Protein AF-A0A8T4T2H3-F1 (afdb_monomer_lite)

Sequence (111 aa):
MADKYTKDKRYRIAHYIEKDSNSYFESDTRWSWEVTDTKTKKLITTFSESYFANASGSEESGAKDVSFSLDEKTVIATYYDGSVEQVDLKTGKVIETKRPDDSKKKKETEN

pLDDT: mean 84.31, std 15.8, range [41.78, 97.56]

Radius of gyration: 16.58 Å; chains: 1; bounding box: 34×46×41 Å

Structure (mmCIF, N/CA/C/O backbone):
data_AF-A0A8T4T2H3-F1
#
_entry.id   AF-A0A8T4T2H3-F1
#
loop_
_atom_site.group_PDB
_atom_site.id
_atom_site.type_symbol
_atom_site.label_atom_id
_atom_site.label_alt_id
_atom_site.label_comp_id
_atom_site.label_asym_id
_atom_site.label_entity_id
_atom_site.label_seq_id
_atom_site.pdbx_PDB_ins_code
_atom_site.Cartn_x
_atom_site.Cartn_y
_atom_site.Cartn_z
_atom_site.occupancy
_atom_site.B_iso_or_equiv
_atom_site.auth_seq_id
_atom_site.auth_comp_id
_atom_site.auth_asym_id
_atom_site.auth_atom_id
_atom_site.pdbx_PDB_model_num
ATOM 1 N N . MET A 1 1 ? 5.845 -12.612 -3.704 1.00 60.12 1 MET A N 1
ATOM 2 C CA . MET A 1 1 ? 5.914 -11.941 -2.386 1.00 60.12 1 MET A CA 1
ATOM 3 C C . MET A 1 1 ? 4.751 -12.429 -1.533 1.00 60.12 1 MET A C 1
ATOM 5 O O . MET A 1 1 ? 3.781 -12.902 -2.108 1.00 60.12 1 MET A O 1
ATOM 9 N N . ALA A 1 2 ? 4.861 -12.405 -0.204 1.00 79.38 2 ALA A N 1
ATOM 10 C CA . ALA A 1 2 ? 3.771 -12.819 0.683 1.00 79.38 2 ALA A CA 1
ATOM 11 C C . ALA A 1 2 ? 2.872 -11.623 1.031 1.00 79.38 2 ALA A C 1
ATOM 13 O O . ALA A 1 2 ? 3.375 -10.512 1.201 1.00 79.38 2 ALA A O 1
ATOM 14 N N . ASP A 1 3 ? 1.568 -11.864 1.164 1.00 90.94 3 ASP A N 1
ATOM 15 C CA . ASP A 1 3 ? 0.614 -10.868 1.653 1.00 90.94 3 ASP A CA 1
ATOM 16 C C . ASP A 1 3 ? 1.014 -10.367 3.051 1.00 90.94 3 ASP A C 1
ATOM 18 O O . ASP A 1 3 ? 1.405 -11.153 3.922 1.00 90.94 3 ASP A O 1
ATOM 22 N N . LYS A 1 4 ? 0.870 -9.061 3.288 1.00 94.00 4 LYS A N 1
ATOM 23 C CA . LYS A 1 4 ? 1.075 -8.439 4.604 1.00 94.00 4 LYS A CA 1
ATOM 24 C C . LYS A 1 4 ? -0.285 -8.264 5.287 1.00 94.00 4 LYS A C 1
ATOM 26 O O . LYS A 1 4 ? -1.260 -7.884 4.642 1.00 94.00 4 LYS A O 1
ATOM 31 N N . TYR A 1 5 ? -0.353 -8.490 6.596 1.00 95.81 5 TYR A N 1
ATOM 32 C CA . TYR A 1 5 ? -1.578 -8.350 7.394 1.00 95.81 5 TYR A CA 1
ATOM 33 C C . TYR A 1 5 ? -1.328 -7.460 8.608 1.00 95.81 5 TYR A C 1
ATOM 35 O O . TYR A 1 5 ? -0.219 -7.450 9.143 1.00 95.81 5 TYR A O 1
ATOM 43 N N . THR A 1 6 ? -2.366 -6.764 9.070 1.00 94.69 6 THR A N 1
ATOM 44 C CA . THR A 1 6 ? -2.362 -6.145 10.403 1.00 94.69 6 THR A CA 1
ATOM 45 C C . THR A 1 6 ? -2.336 -7.214 11.494 1.00 94.69 6 THR A C 1
ATOM 47 O O . THR A 1 6 ? -2.722 -8.366 11.261 1.00 94.69 6 THR A O 1
ATOM 50 N N . LYS A 1 7 ? -1.910 -6.859 12.710 1.00 93.38 7 LYS A N 1
ATOM 51 C CA . LYS A 1 7 ? -1.861 -7.787 13.859 1.00 93.38 7 LYS A CA 1
ATOM 52 C C . LYS A 1 7 ? -3.219 -8.416 14.155 1.00 93.38 7 LYS A C 1
ATOM 54 O O . LYS A 1 7 ? -3.297 -9.604 14.463 1.00 93.38 7 LYS A O 1
ATOM 59 N N . ASP A 1 8 ? -4.283 -7.629 14.033 1.00 92.88 8 ASP A N 1
ATOM 60 C CA . ASP A 1 8 ? -5.669 -8.077 14.203 1.00 92.88 8 ASP A CA 1
ATOM 61 C C . ASP A 1 8 ? -6.240 -8.802 12.968 1.00 92.88 8 ASP A C 1
ATOM 63 O O . ASP A 1 8 ? -7.371 -9.289 13.001 1.00 92.88 8 ASP A O 1
ATOM 67 N N . LYS A 1 9 ? -5.460 -8.888 11.881 1.00 93.12 9 LYS A N 1
ATOM 68 C CA . LYS A 1 9 ? -5.820 -9.451 10.572 1.00 93.12 9 LYS A CA 1
ATOM 69 C C . LYS A 1 9 ? -7.034 -8.798 9.916 1.00 93.12 9 LYS A C 1
ATOM 71 O O . LYS A 1 9 ? -7.637 -9.400 9.026 1.00 93.12 9 LYS A O 1
ATOM 76 N N . ARG A 1 10 ? -7.410 -7.587 10.325 1.00 93.94 10 ARG A N 1
ATOM 77 C CA . ARG A 1 10 ? -8.533 -6.844 9.746 1.00 93.94 10 ARG A CA 1
ATOM 78 C C . ARG A 1 10 ? -8.234 -6.328 8.346 1.00 93.94 10 ARG A C 1
ATOM 80 O O . ARG A 1 10 ? -9.144 -6.282 7.522 1.00 93.94 10 ARG A O 1
ATOM 87 N N . TYR A 1 11 ? -6.988 -5.960 8.073 1.00 96.12 11 TYR A N 1
ATOM 88 C CA . TYR A 1 11 ? -6.578 -5.463 6.766 1.00 96.12 11 TYR A CA 1
ATOM 89 C C . TYR A 1 11 ? -5.469 -6.326 6.173 1.00 96.12 11 TYR A C 1
ATOM 91 O O . TYR A 1 11 ? -4.647 -6.903 6.890 1.00 96.12 11 TYR A O 1
ATOM 99 N N . ARG A 1 12 ? -5.457 -6.402 4.842 1.00 96.25 12 ARG A N 1
ATOM 100 C CA . ARG A 1 12 ? -4.465 -7.125 4.046 1.00 96.25 12 ARG A CA 1
ATOM 101 C C . ARG A 1 12 ? -3.913 -6.213 2.962 1.00 96.25 12 ARG A C 1
ATOM 103 O O . ARG A 1 12 ? -4.696 -5.575 2.263 1.00 96.25 12 ARG A O 1
ATOM 110 N N . ILE A 1 13 ? -2.597 -6.238 2.787 1.00 96.81 13 ILE A N 1
ATOM 111 C CA . ILE A 1 13 ? -1.908 -5.739 1.597 1.00 96.81 13 ILE A CA 1
ATOM 112 C C . ILE A 1 13 ? -1.493 -6.957 0.768 1.00 96.81 13 ILE A C 1
ATOM 114 O O . ILE A 1 13 ? -0.723 -7.789 1.250 1.00 96.81 13 ILE A O 1
ATOM 118 N N . ALA A 1 14 ? -2.003 -7.067 -0.454 1.00 94.75 14 ALA A N 1
ATOM 119 C CA . ALA A 1 14 ? -1.559 -8.058 -1.433 1.00 94.75 14 ALA A CA 1
ATOM 120 C C . ALA A 1 14 ? -0.740 -7.380 -2.529 1.00 94.75 14 ALA A C 1
ATOM 122 O O . ALA A 1 14 ? -1.058 -6.260 -2.912 1.00 94.75 14 ALA A O 1
ATOM 123 N N . HIS A 1 15 ? 0.283 -8.069 -3.029 1.00 93.00 15 HIS A N 1
ATOM 124 C CA . HIS A 1 15 ? 1.135 -7.595 -4.117 1.00 93.00 15 HIS A CA 1
ATOM 125 C C . HIS A 1 15 ? 1.194 -8.653 -5.216 1.00 93.00 15 HIS A C 1
ATOM 127 O O . HIS A 1 15 ? 1.606 -9.790 -4.963 1.00 93.00 15 HIS A O 1
ATOM 133 N N . TYR A 1 16 ? 0.760 -8.301 -6.421 1.00 89.00 16 TYR A N 1
ATOM 134 C CA . TYR A 1 16 ? 0.649 -9.245 -7.529 1.00 89.00 16 TYR A CA 1
ATOM 135 C C . TYR A 1 16 ? 0.908 -8.572 -8.874 1.00 89.00 16 TYR A C 1
ATOM 137 O O . TYR A 1 16 ? 0.793 -7.358 -9.011 1.00 89.00 16 TYR A O 1
ATOM 145 N N . ILE A 1 17 ? 1.247 -9.387 -9.871 1.00 84.06 17 ILE A N 1
ATOM 146 C CA . ILE A 1 17 ? 1.408 -8.936 -11.253 1.00 84.06 17 ILE A CA 1
ATOM 147 C C . ILE A 1 17 ? 0.020 -8.673 -11.827 1.00 84.06 17 ILE A C 1
ATOM 149 O O . ILE A 1 17 ? -0.821 -9.577 -11.875 1.00 84.06 17 ILE A O 1
ATOM 153 N N . GLU A 1 18 ? -0.214 -7.449 -12.277 1.00 77.19 18 GLU A N 1
ATOM 154 C CA . GLU A 1 18 ? -1.395 -7.122 -13.054 1.00 77.19 18 GLU A CA 1
ATOM 155 C C . GLU A 1 18 ? -1.191 -7.692 -14.459 1.00 77.19 18 GLU A C 1
ATOM 157 O O . GLU A 1 18 ? -0.272 -7.314 -15.185 1.00 77.19 18 GLU A O 1
ATOM 162 N N . LYS A 1 19 ? -1.995 -8.696 -14.813 1.00 63.88 19 LYS A N 1
ATOM 163 C CA . LYS A 1 19 ? -1.826 -9.425 -16.068 1.00 63.88 19 LYS A CA 1
ATOM 164 C C . LYS A 1 19 ? -2.284 -8.537 -17.224 1.00 63.88 19 LYS A C 1
ATOM 166 O O . LYS A 1 19 ? -3.468 -8.515 -17.548 1.00 63.88 19 LYS A O 1
ATOM 171 N N . ASP A 1 20 ? -1.356 -7.813 -17.838 1.00 59.56 2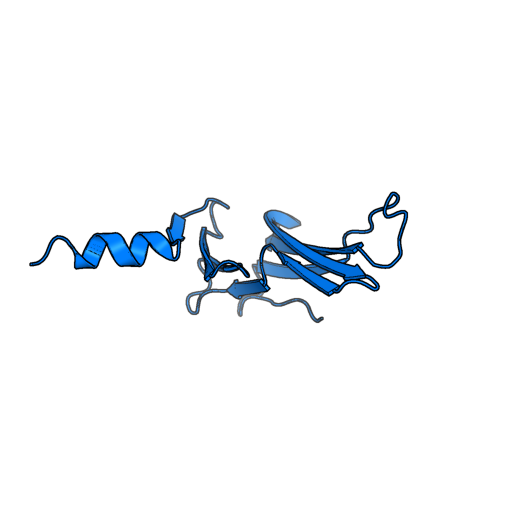0 ASP A N 1
ATOM 172 C CA . ASP A 1 20 ? -1.649 -7.042 -19.041 1.00 59.56 20 ASP A CA 1
ATOM 173 C C . ASP A 1 20 ? -1.698 -8.002 -20.238 1.00 59.56 20 ASP A C 1
ATOM 175 O O . ASP A 1 20 ? -0.685 -8.530 -20.691 1.00 59.56 20 ASP A O 1
ATOM 179 N N . SER A 1 21 ? -2.901 -8.287 -20.742 1.00 56.81 21 SER A N 1
ATOM 180 C CA . SER A 1 21 ? -3.079 -9.118 -21.939 1.00 56.81 21 SER A CA 1
ATOM 181 C C . SER A 1 21 ? -2.552 -8.449 -23.215 1.00 56.81 21 SER A C 1
ATOM 183 O O . SER A 1 21 ? -2.530 -9.096 -24.260 1.00 56.81 21 SER A O 1
ATOM 185 N N . ASN A 1 22 ? -2.149 -7.174 -23.137 1.00 54.16 22 ASN A N 1
ATOM 186 C CA . ASN A 1 22 ? -1.693 -6.368 -24.264 1.00 54.16 22 ASN A CA 1
ATOM 187 C C . ASN A 1 22 ? -0.200 -6.010 -24.209 1.00 54.16 22 ASN A C 1
ATOM 189 O O . ASN A 1 22 ? 0.249 -5.271 -25.090 1.00 54.16 22 ASN A O 1
ATOM 193 N N . SER A 1 23 ? 0.585 -6.502 -23.236 1.00 54.97 23 SER A N 1
ATOM 194 C CA . SER A 1 23 ? 2.031 -6.246 -23.236 1.00 54.97 23 SER A CA 1
ATOM 195 C C . SER A 1 23 ? 2.686 -7.036 -24.374 1.00 54.97 23 SER A C 1
ATOM 197 O O . SER A 1 23 ? 3.036 -8.207 -24.256 1.00 54.97 23 SER A O 1
ATOM 199 N N . TYR A 1 24 ? 2.820 -6.379 -25.524 1.00 52.22 24 TYR A N 1
ATOM 200 C CA . TYR A 1 24 ? 3.428 -6.922 -26.742 1.00 52.22 24 TYR A CA 1
ATOM 201 C C . TYR A 1 24 ? 4.889 -7.363 -26.542 1.00 52.22 24 TYR A C 1
ATOM 203 O O . TYR A 1 24 ? 5.430 -8.089 -27.374 1.00 52.22 24 TYR A O 1
ATOM 211 N N . PHE A 1 25 ? 5.514 -6.937 -25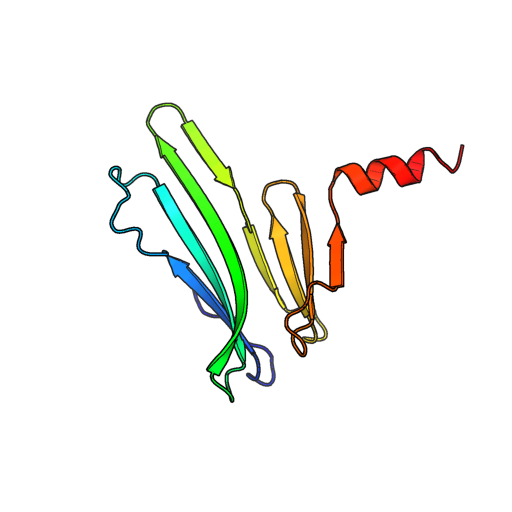.442 1.00 52.59 25 PHE A N 1
ATOM 212 C CA . PHE A 1 25 ? 6.848 -7.330 -25.024 1.00 52.59 25 PHE A CA 1
ATOM 213 C C . PHE A 1 25 ? 6.814 -7.859 -23.587 1.00 52.59 25 PHE A C 1
ATOM 215 O O . PHE A 1 25 ? 6.179 -7.275 -22.711 1.00 52.59 25 PHE A O 1
ATOM 222 N N . GLU A 1 26 ? 7.536 -8.952 -23.339 1.00 51.88 26 GLU A N 1
ATOM 223 C CA . GLU A 1 26 ? 7.726 -9.575 -22.016 1.00 51.88 26 GLU A CA 1
ATOM 224 C C . GLU A 1 26 ? 8.455 -8.658 -21.004 1.00 51.88 26 GLU A C 1
ATOM 226 O O . GLU A 1 26 ? 8.670 -9.043 -19.857 1.00 51.88 26 GLU A O 1
ATOM 231 N N . SER A 1 27 ? 8.852 -7.451 -21.422 1.00 58.66 27 SER A N 1
ATOM 232 C CA . SER A 1 27 ? 9.630 -6.472 -20.658 1.00 58.66 27 SER A CA 1
ATOM 233 C C . SER A 1 27 ? 8.829 -5.614 -19.686 1.00 58.66 27 SER A C 1
ATOM 235 O O . SER A 1 27 ? 9.428 -4.986 -18.812 1.00 58.66 27 SER A O 1
ATOM 237 N N . ASP A 1 28 ? 7.508 -5.551 -19.851 1.00 66.69 28 ASP A N 1
ATOM 238 C CA . ASP A 1 28 ? 6.663 -4.546 -19.209 1.00 66.69 28 ASP A CA 1
ATOM 239 C C . ASP A 1 28 ? 5.882 -5.210 -18.075 1.00 66.69 28 ASP A C 1
ATOM 241 O O . ASP A 1 28 ? 4.735 -5.632 -18.238 1.00 66.69 28 ASP A O 1
ATOM 245 N N . THR A 1 29 ? 6.518 -5.356 -16.911 1.00 77.00 29 THR A N 1
ATOM 246 C CA . THR A 1 29 ? 5.852 -5.966 -15.757 1.00 77.00 29 THR A CA 1
ATOM 247 C C . THR A 1 29 ? 5.166 -4.886 -14.936 1.00 77.00 29 THR A C 1
ATOM 249 O O . THR A 1 29 ? 5.814 -4.061 -14.287 1.00 77.00 29 THR A O 1
ATOM 252 N N . ARG A 1 30 ? 3.833 -4.914 -14.934 1.00 82.88 30 ARG A N 1
ATOM 253 C CA . ARG A 1 30 ? 3.025 -4.103 -14.026 1.00 82.88 30 ARG A CA 1
ATOM 254 C C . ARG A 1 30 ? 2.683 -4.902 -12.790 1.00 82.88 30 ARG A C 1
ATOM 256 O O . ARG A 1 30 ? 2.161 -6.013 -12.880 1.00 82.88 30 ARG A O 1
ATOM 263 N N . TRP A 1 31 ? 2.945 -4.314 -11.639 1.00 86.94 31 TRP A N 1
ATOM 264 C CA . TRP A 1 31 ? 2.508 -4.849 -10.370 1.00 86.94 31 TRP A CA 1
ATOM 265 C C . TRP A 1 31 ? 1.469 -3.936 -9.739 1.00 86.94 31 TRP A C 1
ATOM 267 O O . TRP A 1 31 ? 1.434 -2.725 -9.959 1.00 86.94 31 TRP A O 1
ATOM 277 N N . SER A 1 32 ? 0.600 -4.546 -8.952 1.00 90.56 32 SER A N 1
ATOM 278 C CA . SER A 1 32 ? -0.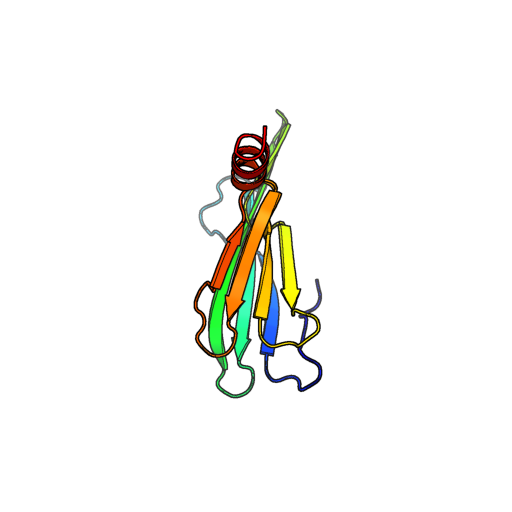451 -3.867 -8.220 1.00 90.56 32 SER A CA 1
ATOM 279 C C . SER A 1 32 ? -0.414 -4.278 -6.758 1.00 90.56 32 SER A C 1
ATOM 281 O O . SER A 1 32 ? -0.282 -5.456 -6.412 1.00 90.56 32 SER A O 1
ATOM 283 N N . TRP A 1 33 ? -0.560 -3.274 -5.903 1.00 94.00 33 TRP A N 1
ATOM 284 C CA . TRP A 1 33 ? -0.717 -3.407 -4.468 1.00 94.00 33 TRP A CA 1
ATOM 285 C C . TRP A 1 33 ? -2.177 -3.153 -4.113 1.00 94.00 33 TRP A C 1
ATOM 287 O O . TRP A 1 33 ? -2.688 -2.057 -4.331 1.00 94.00 33 TRP A O 1
ATOM 297 N N . GLU A 1 34 ? -2.849 -4.137 -3.529 1.00 95.31 34 GLU A N 1
ATOM 298 C CA . GLU A 1 34 ? -4.236 -4.018 -3.080 1.00 95.31 34 GLU A CA 1
ATOM 299 C C . GLU A 1 34 ? -4.321 -3.986 -1.565 1.00 95.31 34 GLU A C 1
ATOM 301 O O . GLU A 1 34 ? -3.873 -4.915 -0.887 1.00 95.31 34 GLU A O 1
ATOM 306 N N . VAL A 1 35 ? -4.998 -2.971 -1.036 1.00 96.00 35 VAL A N 1
ATOM 307 C CA . VAL A 1 35 ? -5.342 -2.885 0.381 1.00 96.00 35 VAL A CA 1
ATOM 308 C C . VAL A 1 35 ? -6.809 -3.244 0.554 1.00 96.00 35 VAL A C 1
ATOM 310 O O . VAL A 1 35 ? -7.692 -2.576 0.017 1.00 96.00 35 VAL A O 1
ATOM 313 N N . THR A 1 36 ? -7.091 -4.290 1.321 1.00 96.94 36 THR A N 1
ATOM 314 C CA . THR A 1 36 ? -8.448 -4.833 1.486 1.00 96.94 36 THR A CA 1
ATOM 315 C C . THR A 1 36 ? -8.812 -4.996 2.957 1.00 96.94 36 THR A C 1
ATOM 317 O O . THR A 1 36 ? -7.970 -5.361 3.778 1.00 96.94 36 THR A O 1
ATOM 320 N N . ASP A 1 37 ? -10.076 -4.744 3.299 1.00 95.06 37 ASP A N 1
ATOM 321 C CA . ASP A 1 37 ? -10.661 -5.157 4.579 1.00 95.06 37 ASP A CA 1
ATOM 322 C C . ASP A 1 37 ? -11.033 -6.641 4.476 1.00 95.06 37 ASP A C 1
ATOM 324 O O . ASP A 1 37 ? -11.848 -7.034 3.643 1.00 95.06 37 ASP A O 1
ATOM 328 N N . THR A 1 38 ? -10.422 -7.486 5.302 1.00 94.12 38 THR A N 1
ATOM 329 C CA . THR A 1 38 ? -10.528 -8.950 5.201 1.00 94.12 38 THR A CA 1
ATOM 330 C C . THR A 1 38 ? -11.909 -9.468 5.589 1.00 94.12 38 THR A C 1
ATOM 332 O O . THR A 1 38 ? -12.368 -10.477 5.050 1.00 94.12 38 THR A O 1
ATOM 335 N N . LYS A 1 39 ? -12.596 -8.774 6.503 1.00 91.88 39 LYS A N 1
ATOM 336 C CA . LYS A 1 39 ? -13.913 -9.171 7.009 1.00 91.88 39 LYS A CA 1
ATOM 337 C C . LYS A 1 39 ? -14.998 -8.899 5.978 1.00 91.88 39 LYS A C 1
ATOM 339 O O . LYS A 1 39 ? -15.872 -9.732 5.757 1.00 91.88 39 LYS A O 1
ATOM 344 N N . THR A 1 40 ? -14.952 -7.721 5.371 1.00 93.88 40 THR A N 1
ATOM 345 C CA . THR A 1 40 ? -15.936 -7.272 4.379 1.00 93.88 40 THR A CA 1
ATOM 346 C C . THR A 1 40 ? -15.535 -7.616 2.950 1.00 93.88 40 THR A C 1
ATOM 348 O O . THR A 1 40 ? -16.370 -7.530 2.055 1.00 93.88 40 THR A O 1
ATOM 351 N N . LYS A 1 41 ? -14.271 -8.006 2.733 1.00 92.88 41 LYS A N 1
ATOM 352 C CA . LYS A 1 41 ? -13.635 -8.172 1.416 1.00 92.88 41 LYS A CA 1
ATOM 353 C C . LYS A 1 41 ? -13.693 -6.903 0.563 1.00 92.88 41 LYS A C 1
ATOM 355 O O . LYS A 1 41 ? -13.638 -6.968 -0.662 1.00 92.88 41 LYS A O 1
ATOM 360 N N . LYS A 1 42 ? -13.833 -5.743 1.206 1.00 94.25 42 LYS A N 1
ATOM 361 C CA . LYS A 1 42 ? -13.915 -4.455 0.526 1.00 94.25 42 LYS A CA 1
ATOM 362 C C . LYS A 1 42 ? -12.512 -3.995 0.139 1.00 94.25 42 LYS A C 1
ATOM 364 O O . LYS A 1 42 ? -11.628 -3.934 0.993 1.00 94.25 42 LYS A O 1
ATOM 369 N N . LEU A 1 43 ? -12.343 -3.611 -1.123 1.00 94.81 43 LEU A N 1
ATOM 370 C CA . LEU A 1 43 ? -11.163 -2.889 -1.586 1.00 94.81 43 LEU A CA 1
ATOM 371 C C . LEU A 1 43 ? -11.159 -1.474 -0.995 1.00 94.81 43 LEU A C 1
ATOM 373 O O . LEU A 1 43 ? -12.142 -0.738 -1.109 1.00 94.81 43 LEU A O 1
ATOM 377 N N . ILE A 1 44 ? -10.070 -1.128 -0.316 1.00 94.88 44 ILE A N 1
ATOM 378 C CA . ILE A 1 44 ? -9.881 0.168 0.340 1.00 94.88 44 ILE A CA 1
ATOM 379 C C . ILE A 1 44 ? -9.152 1.111 -0.606 1.00 94.88 44 ILE A C 1
ATOM 381 O O . ILE A 1 44 ? -9.632 2.213 -0.848 1.00 94.88 44 ILE A O 1
ATOM 385 N N . THR A 1 45 ? -8.004 0.675 -1.123 1.00 95.44 45 THR A N 1
ATOM 386 C CA . THR A 1 45 ? -7.190 1.436 -2.072 1.00 95.44 45 THR A CA 1
ATOM 387 C C . THR A 1 45 ? -6.271 0.503 -2.863 1.00 95.44 45 THR A C 1
ATOM 389 O O . THR A 1 45 ? -6.071 -0.655 -2.476 1.00 95.44 45 THR A O 1
ATOM 392 N N . THR A 1 46 ? -5.717 1.020 -3.954 1.0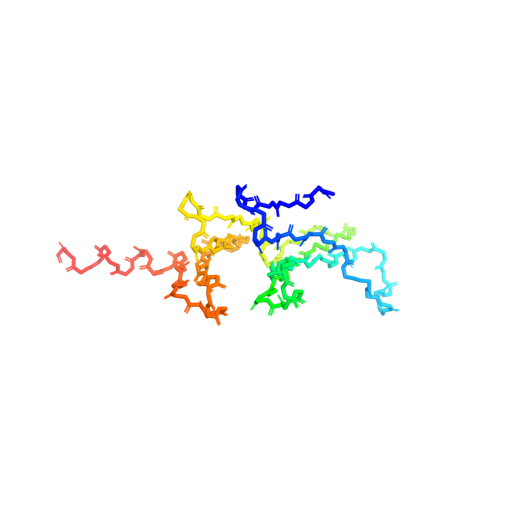0 94.31 46 THR A N 1
ATOM 393 C CA . THR A 1 46 ? -4.789 0.331 -4.853 1.00 94.31 46 THR A CA 1
ATOM 394 C C . THR A 1 46 ? -3.619 1.230 -5.207 1.00 94.31 46 THR A C 1
ATOM 396 O O . THR A 1 46 ? -3.815 2.424 -5.425 1.00 94.31 46 THR A O 1
ATOM 399 N N . PHE A 1 47 ? -2.435 0.646 -5.354 1.00 93.38 47 PHE A N 1
ATOM 400 C CA . PHE A 1 47 ? -1.256 1.343 -5.861 1.00 93.38 47 PHE A CA 1
ATOM 401 C C . PHE A 1 47 ? -0.639 0.554 -7.009 1.00 93.38 47 PHE A C 1
ATOM 403 O O . PHE A 1 47 ? -0.554 -0.669 -6.940 1.00 93.38 47 PHE A O 1
ATOM 410 N N . SER A 1 48 ? -0.200 1.255 -8.049 1.00 90.38 48 SER A N 1
ATOM 411 C CA . SER A 1 48 ? 0.479 0.656 -9.196 1.00 90.38 48 SER A CA 1
ATOM 412 C C . SER A 1 48 ? 1.990 0.804 -9.071 1.00 90.38 48 SER A C 1
ATOM 414 O O . SER A 1 48 ? 2.484 1.875 -8.713 1.00 90.38 48 SER A O 1
ATOM 416 N N . GLU A 1 49 ? 2.709 -0.236 -9.455 1.00 89.06 49 GLU A N 1
ATOM 417 C CA . GLU A 1 49 ? 4.155 -0.272 -9.640 1.00 89.06 49 GLU A CA 1
ATOM 418 C C . GLU A 1 49 ? 4.425 -0.729 -11.072 1.00 89.06 49 GLU A C 1
ATOM 420 O O . GLU A 1 49 ? 3.728 -1.588 -11.619 1.00 89.06 49 GLU A O 1
ATOM 425 N N . SER A 1 50 ? 5.391 -0.119 -11.739 1.00 84.44 50 SER A N 1
ATOM 426 C CA . SER A 1 50 ? 5.721 -0.467 -13.116 1.00 84.44 50 SER A CA 1
ATOM 427 C C . SER A 1 50 ? 7.222 -0.575 -13.283 1.00 84.44 50 SER A C 1
ATOM 429 O O . SER A 1 50 ? 7.958 0.359 -12.967 1.00 84.44 50 SER A O 1
ATOM 431 N N . TYR A 1 51 ? 7.641 -1.723 -13.807 1.00 82.19 51 TYR A N 1
ATOM 432 C CA . TYR A 1 51 ? 9.013 -2.023 -14.171 1.00 82.19 51 TYR A CA 1
ATOM 433 C C . TYR A 1 51 ? 9.081 -2.313 -15.668 1.00 82.19 51 TYR A C 1
ATOM 435 O O . TYR A 1 51 ? 8.367 -3.184 -16.172 1.00 82.19 51 TYR A O 1
ATOM 443 N N . PHE A 1 52 ? 9.964 -1.603 -16.358 1.00 75.38 52 PHE A N 1
ATOM 444 C CA . PHE A 1 52 ? 10.224 -1.760 -17.783 1.00 75.38 52 PHE A CA 1
ATOM 445 C C . PHE A 1 52 ? 11.706 -2.062 -17.983 1.00 75.38 52 PHE A C 1
ATOM 447 O O . PHE A 1 52 ? 12.549 -1.339 -17.456 1.00 75.38 52 PHE A O 1
ATOM 454 N N . ALA A 1 53 ? 12.056 -3.092 -18.755 1.00 72.44 53 ALA A N 1
ATOM 455 C CA . ALA A 1 53 ? 13.454 -3.364 -19.105 1.00 72.44 53 ALA A CA 1
ATOM 456 C C . ALA A 1 53 ? 13.623 -3.813 -20.555 1.00 72.44 53 ALA A C 1
ATOM 458 O O . ALA A 1 53 ? 13.044 -4.801 -20.987 1.00 72.44 53 ALA A O 1
ATOM 459 N N . ASN A 1 54 ? 14.478 -3.126 -21.306 1.00 73.88 54 ASN A N 1
ATOM 460 C CA . ASN A 1 54 ? 14.794 -3.453 -22.692 1.00 73.88 54 ASN A CA 1
ATOM 461 C C . ASN A 1 54 ? 16.311 -3.407 -22.944 1.00 73.88 54 ASN A C 1
ATOM 463 O O . ASN A 1 54 ? 17.112 -3.139 -22.050 1.00 73.88 54 ASN A O 1
ATOM 467 N N . ALA A 1 55 ? 16.724 -3.653 -24.190 1.00 75.00 55 ALA A N 1
ATOM 468 C CA . ALA A 1 55 ? 18.138 -3.641 -24.572 1.00 75.00 55 ALA A CA 1
ATOM 469 C C . ALA A 1 55 ? 18.833 -2.271 -24.390 1.00 75.00 55 ALA A C 1
ATOM 471 O O . ALA A 1 55 ? 20.060 -2.212 -24.383 1.00 75.00 55 ALA A O 1
ATOM 472 N N . SER A 1 56 ? 18.069 -1.182 -24.256 1.00 77.62 56 SER A N 1
ATOM 473 C CA . SER A 1 56 ? 18.575 0.180 -24.042 1.00 77.62 56 SER A CA 1
ATOM 474 C C . SER A 1 56 ? 18.575 0.637 -22.577 1.00 77.62 56 SER A C 1
ATOM 476 O O . SER A 1 56 ? 19.129 1.695 -22.290 1.00 77.62 56 SER A O 1
ATOM 478 N N . GLY A 1 57 ? 18.007 -0.140 -21.648 1.00 75.19 57 GLY A N 1
ATOM 479 C CA . GLY A 1 57 ? 17.996 0.182 -20.219 1.00 75.19 57 GLY A CA 1
ATOM 480 C C . GLY A 1 57 ? 16.760 -0.330 -19.479 1.00 75.19 57 GLY A C 1
ATOM 481 O O . GLY A 1 57 ? 15.924 -1.032 -20.045 1.00 75.19 57 GLY A O 1
ATOM 482 N N . SER A 1 58 ? 16.651 0.035 -18.201 1.00 80.81 58 SER A N 1
ATOM 483 C CA . SER A 1 58 ? 15.484 -0.248 -17.360 1.00 80.81 58 SER A CA 1
ATOM 484 C C . SER A 1 58 ? 14.944 1.019 -16.707 1.00 80.81 58 SER A C 1
ATOM 486 O O . SER A 1 58 ? 15.725 1.892 -16.327 1.00 80.81 58 SER A O 1
ATOM 488 N N . GLU A 1 59 ? 13.630 1.085 -16.522 1.00 83.62 59 GLU A N 1
ATOM 489 C CA . GLU A 1 59 ? 12.923 2.185 -15.869 1.00 83.62 59 GLU A CA 1
ATOM 490 C C . GLU A 1 59 ? 11.931 1.642 -14.832 1.00 83.62 59 GLU A C 1
ATOM 492 O O . GLU A 1 59 ? 11.232 0.657 -15.077 1.00 83.62 59 GLU A O 1
ATOM 497 N N . GLU A 1 60 ? 11.880 2.292 -13.668 1.00 87.81 60 GLU A N 1
ATOM 498 C CA . GLU A 1 60 ? 11.001 1.937 -12.551 1.00 87.81 60 GLU A CA 1
ATOM 499 C C . GLU A 1 60 ? 10.137 3.143 -12.176 1.00 87.81 60 GLU A C 1
ATOM 501 O O . GLU A 1 60 ? 10.637 4.262 -12.041 1.00 87.81 60 GLU A O 1
ATOM 506 N N . SER A 1 61 ? 8.836 2.931 -11.993 1.00 88.44 61 SER A N 1
ATOM 507 C CA . SER A 1 61 ? 7.897 3.991 -11.619 1.00 88.44 61 SER A CA 1
ATOM 508 C C . SER A 1 61 ? 6.756 3.466 -10.746 1.00 88.44 61 SER A C 1
ATOM 510 O O . SER A 1 61 ? 6.517 2.263 -10.650 1.00 88.44 61 SER A O 1
ATOM 512 N N . GLY A 1 62 ? 6.040 4.380 -10.087 1.00 91.25 62 GLY A N 1
ATOM 513 C CA . GLY A 1 62 ? 4.928 4.036 -9.200 1.00 91.25 62 GLY A CA 1
ATOM 514 C C . GLY A 1 62 ? 5.351 3.741 -7.757 1.00 91.25 62 GLY A C 1
ATOM 515 O O . GLY A 1 62 ? 6.394 4.217 -7.291 1.00 91.25 62 GLY A O 1
ATOM 516 N N . ALA A 1 63 ? 4.488 3.031 -7.030 1.00 93.88 63 ALA A N 1
ATOM 517 C CA . ALA A 1 63 ? 4.689 2.693 -5.626 1.00 93.88 63 ALA A CA 1
ATOM 518 C C . ALA A 1 63 ? 5.735 1.582 -5.497 1.00 93.88 63 ALA A C 1
ATOM 520 O O . ALA A 1 63 ? 5.513 0.459 -5.918 1.00 93.88 63 ALA A O 1
ATOM 521 N N . LYS A 1 64 ? 6.868 1.908 -4.885 1.00 92.69 64 LYS A N 1
ATOM 522 C CA . LYS A 1 64 ? 7.988 1.001 -4.637 1.00 92.69 64 LYS A CA 1
ATOM 523 C C . LYS A 1 64 ? 7.742 0.056 -3.459 1.00 92.69 64 LYS A C 1
ATOM 525 O O . LYS A 1 64 ? 8.214 -1.075 -3.451 1.00 92.69 64 LYS A O 1
ATOM 530 N N . ASP A 1 65 ? 7.075 0.541 -2.414 1.00 93.50 65 ASP A N 1
ATOM 531 C CA . ASP A 1 65 ? 6.667 -0.293 -1.281 1.00 93.50 65 ASP A CA 1
ATOM 532 C C . ASP A 1 65 ? 5.407 0.267 -0.636 1.00 93.50 65 ASP A C 1
ATOM 534 O O . ASP A 1 65 ? 5.237 1.484 -0.503 1.00 93.50 65 ASP A O 1
ATOM 538 N N . VAL A 1 66 ? 4.554 -0.654 -0.196 1.00 96.25 66 VAL A N 1
ATOM 539 C CA . VAL A 1 66 ? 3.315 -0.366 0.520 1.00 96.25 66 VAL A CA 1
ATOM 540 C C . VAL A 1 66 ? 3.326 -1.127 1.843 1.00 96.25 66 VAL A C 1
ATOM 542 O O . VAL A 1 66 ? 3.507 -2.352 1.892 1.00 96.25 66 VAL A O 1
ATOM 545 N N . SER A 1 67 ? 3.141 -0.404 2.945 1.00 96.44 67 SER A N 1
ATOM 546 C CA . SER A 1 67 ? 3.214 -0.959 4.298 1.00 96.44 67 SER A CA 1
ATOM 547 C C . SER A 1 67 ? 2.185 -0.337 5.237 1.00 96.44 67 SER A C 1
ATOM 549 O O . SER A 1 67 ? 1.672 0.754 5.000 1.00 96.44 67 SER A O 1
ATOM 551 N N . PHE A 1 68 ? 1.856 -1.052 6.311 1.00 97.12 68 PHE A N 1
ATOM 552 C CA . PHE A 1 68 ? 1.043 -0.496 7.387 1.00 97.12 68 PHE A CA 1
ATOM 553 C C . PHE A 1 68 ? 1.878 0.443 8.257 1.00 97.12 68 PHE A C 1
ATOM 555 O O . PHE A 1 68 ? 3.050 0.170 8.530 1.00 97.12 68 PHE A O 1
ATOM 562 N N . SER A 1 69 ? 1.258 1.515 8.746 1.00 95.50 69 SER A N 1
ATOM 563 C CA . SER A 1 69 ? 1.822 2.298 9.842 1.00 95.50 69 SER A CA 1
ATOM 564 C C . SER A 1 69 ? 1.959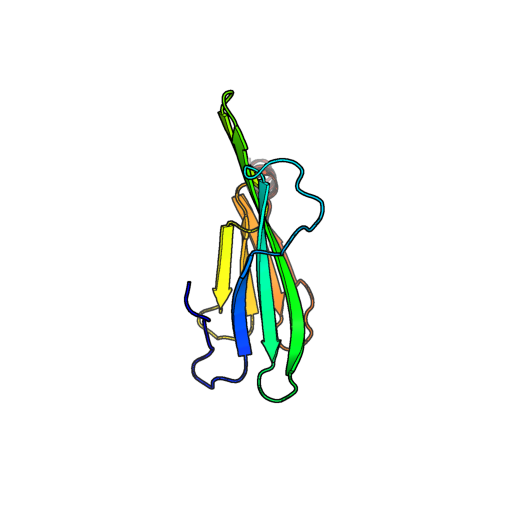 1.447 11.108 1.00 95.50 69 SER A C 1
ATOM 566 O O . SER A 1 69 ? 1.267 0.445 11.291 1.00 95.50 69 SER A O 1
ATOM 568 N N . LEU A 1 70 ? 2.824 1.870 12.035 1.00 93.31 70 LEU A N 1
ATOM 569 C CA . LEU A 1 70 ? 3.037 1.153 13.299 1.00 93.31 70 LEU A CA 1
ATOM 570 C C . LEU A 1 70 ? 1.755 1.032 14.144 1.00 93.31 70 LEU A C 1
ATOM 572 O O . LEU A 1 70 ? 1.589 0.060 14.883 1.00 93.31 70 LEU A O 1
ATOM 576 N N . ASP A 1 71 ? 0.869 2.024 14.038 1.00 94.38 71 ASP A N 1
ATOM 577 C CA . ASP A 1 71 ? -0.432 2.045 14.705 1.00 94.38 71 ASP A CA 1
ATOM 578 C C . ASP A 1 71 ? -1.550 1.354 13.903 1.00 94.38 71 ASP A C 1
ATOM 580 O O . ASP A 1 71 ? -2.677 1.284 14.391 1.00 94.38 71 ASP A O 1
ATOM 584 N N . GLU A 1 72 ? -1.245 0.844 12.704 1.00 94.12 72 GLU A N 1
ATOM 585 C CA . GLU A 1 72 ? -2.142 0.099 11.809 1.00 94.12 72 GLU A CA 1
ATOM 586 C C . GLU A 1 72 ? -3.443 0.839 11.451 1.00 94.12 72 GLU A C 1
ATOM 588 O O . GLU A 1 72 ? -4.446 0.227 11.077 1.00 94.12 72 GLU A O 1
ATOM 593 N N . LYS A 1 73 ? -3.446 2.173 11.551 1.00 95.25 73 LYS A N 1
ATOM 594 C CA . LYS A 1 73 ? -4.579 3.014 11.133 1.00 95.25 73 LYS A CA 1
ATOM 595 C C . LYS A 1 73 ? -4.441 3.506 9.705 1.00 95.25 73 LYS A C 1
ATOM 597 O O . LYS A 1 73 ? -5.444 3.879 9.093 1.00 95.25 73 LYS A O 1
ATOM 602 N N . THR A 1 74 ? -3.223 3.504 9.177 1.00 96.75 74 THR A N 1
ATOM 603 C CA . THR A 1 74 ? -2.935 3.995 7.839 1.00 96.75 74 THR A CA 1
ATOM 604 C C . THR A 1 74 ? -2.071 3.023 7.055 1.00 96.75 74 THR A C 1
ATOM 606 O O . THR A 1 74 ? -1.426 2.121 7.598 1.00 96.75 74 THR A O 1
ATOM 609 N N . VAL A 1 75 ? -2.092 3.210 5.742 1.00 97.00 75 VAL A N 1
ATOM 610 C CA . VAL A 1 75 ? -1.136 2.611 4.817 1.00 97.00 75 VAL A CA 1
ATOM 611 C C . VAL A 1 75 ? -0.229 3.705 4.295 1.00 97.00 75 VAL A C 1
ATOM 613 O O . VAL A 1 75 ? -0.688 4.807 3.998 1.00 97.00 75 VAL A O 1
ATOM 616 N N . ILE A 1 76 ? 1.055 3.385 4.211 1.00 97.31 76 ILE A N 1
ATOM 617 C CA . ILE A 1 76 ? 2.102 4.244 3.685 1.00 97.31 76 ILE A CA 1
ATOM 618 C C . ILE A 1 76 ? 2.563 3.624 2.371 1.00 97.31 76 ILE A C 1
ATOM 620 O O . ILE A 1 76 ? 3.048 2.490 2.357 1.00 97.31 76 ILE A O 1
ATOM 624 N N . ALA A 1 77 ? 2.404 4.373 1.286 1.00 96.69 77 ALA A N 1
ATOM 625 C CA . ALA A 1 77 ? 2.969 4.059 -0.015 1.00 96.69 77 ALA A CA 1
ATOM 626 C C . ALA A 1 77 ? 4.181 4.962 -0.255 1.00 96.69 77 ALA A C 1
ATOM 628 O O . ALA A 1 77 ? 4.088 6.188 -0.178 1.00 96.69 77 ALA A O 1
ATOM 629 N N . THR A 1 78 ? 5.328 4.350 -0.524 1.00 95.81 78 THR A N 1
ATOM 630 C CA . THR A 1 78 ? 6.558 5.053 -0.907 1.00 95.81 78 THR A CA 1
ATOM 631 C C . THR A 1 78 ? 6.798 4.843 -2.389 1.00 95.81 78 THR A C 1
ATOM 633 O O . THR A 1 78 ? 6.664 3.723 -2.874 1.00 95.81 78 THR A O 1
ATOM 636 N N . TYR A 1 79 ? 7.125 5.906 -3.113 1.00 94.75 79 TYR A N 1
ATOM 637 C CA . TYR A 1 79 ? 7.234 5.894 -4.569 1.00 94.75 79 TYR A CA 1
ATOM 638 C C . TYR A 1 79 ? 8.691 6.030 -5.022 1.00 94.75 79 TYR A C 1
ATOM 640 O O . TYR A 1 79 ? 9.545 6.537 -4.288 1.00 94.75 79 TYR A O 1
ATOM 648 N N . TYR A 1 80 ? 8.984 5.580 -6.243 1.00 92.69 80 TYR A N 1
ATOM 649 C CA . TYR A 1 80 ? 10.326 5.680 -6.834 1.00 92.69 80 TYR A CA 1
ATOM 650 C C . TYR A 1 80 ? 10.809 7.126 -7.022 1.00 92.69 80 TYR A C 1
ATOM 652 O O . TYR A 1 80 ? 12.005 7.389 -6.909 1.00 92.69 80 TYR A O 1
ATOM 660 N N . ASP A 1 81 ? 9.892 8.074 -7.234 1.00 90.31 81 ASP A N 1
ATOM 661 C CA . ASP A 1 81 ? 10.191 9.511 -7.325 1.00 90.31 81 ASP A CA 1
ATOM 662 C C . ASP A 1 81 ? 10.524 10.148 -5.958 1.00 90.31 81 ASP A C 1
ATOM 664 O O . ASP A 1 81 ? 10.838 11.334 -5.883 1.00 90.31 81 ASP A O 1
ATOM 668 N N . GLY A 1 82 ? 10.463 9.373 -4.868 1.00 91.50 82 GLY A N 1
ATOM 669 C CA . GLY A 1 82 ? 10.674 9.833 -3.498 1.00 91.50 82 GLY A CA 1
ATOM 670 C C . GLY A 1 82 ? 9.435 10.448 -2.846 1.00 91.50 82 GLY A C 1
ATOM 671 O O . GLY A 1 82 ? 9.517 10.888 -1.695 1.00 91.50 82 GLY A O 1
ATOM 672 N N . SER A 1 83 ? 8.297 10.481 -3.541 1.00 94.19 83 SER A N 1
ATOM 673 C CA . SER A 1 83 ? 7.019 10.861 -2.949 1.00 94.19 83 SER A CA 1
ATOM 674 C C . SER A 1 83 ? 6.556 9.806 -1.943 1.00 94.19 83 SER A C 1
ATOM 676 O O . SER A 1 83 ? 6.859 8.614 -2.050 1.00 94.19 83 SER A O 1
ATOM 678 N N . VAL A 1 84 ? 5.805 10.251 -0.939 1.00 95.81 84 VAL A N 1
ATOM 679 C CA . VAL A 1 84 ? 5.183 9.384 0.066 1.00 95.81 84 VAL A CA 1
ATOM 680 C C . VAL A 1 84 ? 3.716 9.753 0.189 1.00 95.81 84 VAL A C 1
ATOM 682 O O . VAL A 1 84 ? 3.379 10.927 0.339 1.00 95.81 84 VAL A O 1
ATOM 685 N N . GLU A 1 85 ? 2.847 8.754 0.154 1.00 96.00 85 GLU A N 1
ATOM 686 C CA . GLU A 1 85 ? 1.411 8.914 0.340 1.00 96.00 85 GLU A CA 1
ATOM 687 C C . GLU A 1 85 ? 0.948 8.132 1.564 1.00 96.00 85 GLU A C 1
ATOM 689 O O . GLU A 1 85 ? 1.349 6.987 1.780 1.00 96.00 85 GLU A O 1
ATOM 694 N N . GLN A 1 86 ? 0.091 8.757 2.365 1.00 97.25 86 GLN A N 1
ATOM 695 C CA . GLN A 1 86 ? -0.517 8.149 3.535 1.00 97.25 86 GLN A CA 1
ATOM 696 C C . GLN A 1 86 ? -2.033 8.088 3.363 1.00 97.25 86 GLN A C 1
ATOM 698 O O . GLN A 1 86 ? -2.687 9.109 3.150 1.00 97.25 86 GLN A O 1
ATOM 703 N N . VAL A 1 87 ? -2.599 6.891 3.507 1.00 97.56 87 VAL A N 1
ATOM 704 C CA . VAL A 1 87 ? -4.027 6.612 3.302 1.00 97.56 87 VAL A CA 1
ATOM 705 C C . VAL A 1 87 ? -4.663 6.123 4.596 1.00 97.56 87 VAL A C 1
ATOM 707 O O . VAL A 1 87 ? -4.142 5.222 5.250 1.00 97.56 87 VAL A O 1
ATOM 710 N N . ASP A 1 88 ? -5.809 6.692 4.964 1.00 97.00 88 ASP A N 1
ATOM 711 C CA . ASP A 1 88 ? -6.607 6.255 6.110 1.00 97.00 88 ASP A CA 1
ATOM 712 C C . ASP A 1 88 ? -7.326 4.939 5.787 1.00 97.00 88 ASP A C 1
ATOM 714 O O . ASP A 1 88 ? -8.138 4.873 4.863 1.00 97.00 88 ASP A O 1
ATOM 718 N N . LEU A 1 89 ? -7.078 3.887 6.573 1.00 94.88 89 LEU A N 1
ATOM 719 C CA . LEU A 1 89 ? -7.655 2.561 6.320 1.00 94.88 89 LEU A CA 1
ATOM 720 C C . LEU A 1 89 ? -9.166 2.495 6.557 1.00 94.88 89 LEU A C 1
ATOM 722 O O . LEU A 1 89 ? -9.853 1.660 5.972 1.00 94.88 89 LEU A O 1
ATOM 726 N N . LYS A 1 90 ? -9.708 3.360 7.418 1.00 92.75 90 LYS A N 1
ATOM 727 C CA . LYS A 1 90 ? -11.136 3.352 7.759 1.00 92.75 90 LYS A CA 1
ATOM 728 C C . LYS A 1 90 ? -11.984 3.943 6.634 1.00 92.75 90 LYS A C 1
ATOM 7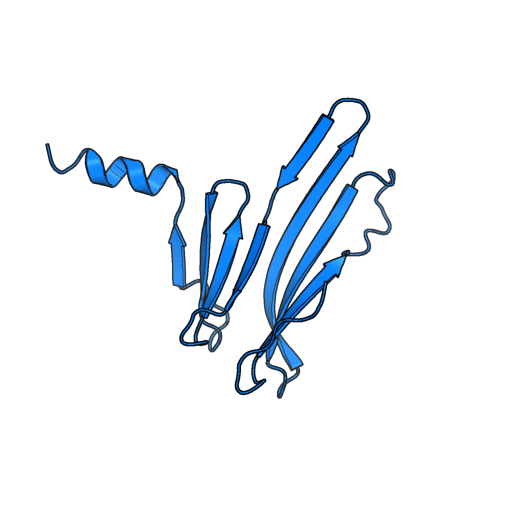30 O O . LYS A 1 90 ? -13.107 3.495 6.404 1.00 92.75 90 LYS A O 1
ATOM 735 N N . THR A 1 91 ? -11.471 4.968 5.967 1.00 93.31 91 THR A N 1
ATOM 736 C CA . THR A 1 91 ? -12.179 5.747 4.947 1.00 93.31 91 THR A CA 1
ATOM 737 C C . THR A 1 91 ? -11.708 5.442 3.531 1.00 93.31 91 THR A C 1
ATOM 739 O O . THR A 1 91 ? -12.472 5.675 2.596 1.00 93.31 91 THR A O 1
ATOM 742 N N . GLY A 1 92 ? -10.491 4.916 3.370 1.00 93.00 92 GLY A N 1
ATOM 743 C CA . GLY A 1 92 ? -9.829 4.724 2.079 1.00 93.00 92 GLY A CA 1
ATOM 744 C C . GLY A 1 92 ? -9.387 6.027 1.418 1.00 93.00 92 GLY A C 1
ATOM 745 O O . GLY A 1 92 ? -9.171 6.054 0.213 1.00 93.00 92 GLY A O 1
ATOM 746 N N . LYS A 1 93 ? -9.303 7.129 2.174 1.00 94.69 93 LYS A N 1
ATOM 747 C CA . LYS A 1 93 ? -8.928 8.442 1.640 1.00 94.69 93 LYS A CA 1
ATOM 748 C C . LYS A 1 93 ? -7.469 8.761 1.928 1.00 94.69 93 LYS A C 1
ATOM 750 O O . LYS A 1 93 ? -6.969 8.476 3.015 1.00 94.69 93 LYS A O 1
ATOM 755 N N . VAL A 1 94 ? -6.828 9.419 0.968 1.00 95.94 94 VAL A N 1
ATOM 756 C CA . VAL A 1 94 ? -5.506 10.020 1.150 1.00 95.94 94 VAL A CA 1
ATOM 757 C C . VAL A 1 94 ? -5.597 11.105 2.221 1.00 95.94 94 VAL A C 1
ATOM 759 O O . VAL A 1 94 ? -6.445 11.996 2.139 1.00 95.94 94 VAL A O 1
ATOM 762 N N . ILE A 1 95 ? -4.747 10.998 3.237 1.00 96.75 95 ILE A N 1
ATOM 763 C CA . ILE A 1 95 ? -4.609 11.972 4.324 1.00 96.75 95 ILE A CA 1
ATOM 764 C C . ILE A 1 95 ? -3.518 12.977 3.970 1.00 96.75 95 ILE A C 1
ATOM 766 O O . ILE A 1 95 ? -3.683 14.175 4.183 1.00 96.75 95 ILE A O 1
ATOM 770 N N . GLU A 1 96 ? -2.403 12.480 3.437 1.00 94.56 96 GLU A N 1
ATOM 771 C CA . GLU A 1 96 ? -1.225 13.283 3.143 1.00 94.56 96 GLU A CA 1
ATOM 772 C C . GLU A 1 96 ? -0.490 12.730 1.923 1.00 94.56 96 GLU A C 1
ATOM 774 O O . GLU A 1 96 ? -0.358 11.517 1.746 1.00 94.56 96 GLU A O 1
ATOM 779 N N . THR A 1 97 ? 0.027 13.644 1.107 1.00 94.88 97 THR A N 1
ATOM 780 C CA . THR A 1 97 ? 1.012 13.353 0.069 1.00 94.88 97 THR A CA 1
ATOM 781 C C . THR A 1 97 ? 2.183 14.296 0.276 1.00 94.88 97 THR A C 1
ATOM 783 O O . THR A 1 97 ? 2.012 15.514 0.242 1.00 94.88 97 THR A O 1
ATOM 786 N N . LYS A 1 98 ? 3.372 13.740 0.480 1.00 95.38 98 LYS A N 1
ATOM 787 C CA . LYS A 1 98 ? 4.613 14.492 0.637 1.00 95.38 98 LYS A CA 1
ATOM 788 C C . LYS A 1 98 ? 5.482 14.275 -0.586 1.00 95.38 98 LYS A C 1
ATOM 790 O O . LYS A 1 98 ? 5.912 13.150 -0.831 1.00 95.38 98 LYS A O 1
ATOM 795 N N . ARG A 1 99 ? 5.770 15.345 -1.325 1.00 92.75 99 ARG A N 1
ATOM 796 C CA . ARG A 1 99 ? 6.664 15.289 -2.487 1.00 92.75 99 ARG A CA 1
ATOM 797 C C . ARG A 1 99 ? 8.073 15.757 -2.119 1.00 92.75 99 ARG A C 1
ATOM 799 O O . ARG A 1 99 ? 8.228 16.578 -1.209 1.00 92.75 99 ARG A O 1
ATOM 806 N N . PRO A 1 100 ? 9.114 15.301 -2.832 1.00 85.81 100 PRO A N 1
ATOM 807 C CA . PRO A 1 100 ? 10.490 15.721 -2.573 1.00 85.81 100 PRO A CA 1
ATOM 808 C C . PRO A 1 100 ? 10.665 17.246 -2.600 1.00 85.81 100 PRO A C 1
ATOM 810 O O . PRO A 1 100 ? 11.306 17.808 -1.709 1.00 85.81 100 PRO A O 1
ATOM 813 N N . ASP A 1 101 ? 10.046 17.928 -3.568 1.00 78.62 101 ASP A N 1
ATOM 814 C CA . ASP A 1 101 ? 10.182 19.380 -3.742 1.00 78.62 101 ASP A CA 1
ATOM 815 C C . ASP A 1 101 ? 9.424 20.214 -2.698 1.00 78.62 101 ASP A C 1
ATOM 817 O O . ASP A 1 101 ? 9.826 21.347 -2.417 1.00 78.62 101 ASP A O 1
ATOM 821 N N . ASP A 1 102 ? 8.415 19.651 -2.026 1.00 67.75 102 ASP A N 1
ATOM 822 C CA . ASP A 1 102 ? 7.718 20.332 -0.923 1.00 67.75 102 ASP A CA 1
ATOM 823 C C . ASP A 1 102 ? 8.647 20.548 0.286 1.00 67.75 102 ASP A C 1
ATOM 825 O O . ASP A 1 102 ? 8.474 21.479 1.075 1.00 67.75 102 ASP A O 1
ATOM 829 N N . SER A 1 103 ? 9.694 19.727 0.397 1.00 58.09 103 SER A N 1
ATOM 830 C CA . SER A 1 103 ? 10.726 19.825 1.434 1.00 58.09 103 SER A CA 1
ATOM 831 C C . SER A 1 103 ? 11.623 21.057 1.270 1.00 58.09 103 SER A C 1
ATOM 833 O O . SER A 1 103 ? 12.163 21.553 2.259 1.00 58.09 103 SER A O 1
ATOM 835 N N . LYS A 1 104 ? 11.816 21.539 0.032 1.00 55.00 104 LYS A N 1
ATOM 836 C CA . LYS A 1 104 ? 12.732 22.653 -0.277 1.00 55.00 104 LYS A CA 1
ATOM 837 C C . LYS A 1 104 ? 12.103 24.010 0.032 1.00 55.00 104 LYS A C 1
ATOM 839 O O . LYS A 1 104 ? 12.774 24.868 0.594 1.00 55.00 104 LYS A O 1
ATOM 844 N N . LYS A 1 105 ? 10.798 24.170 -0.219 1.00 51.41 105 LYS A N 1
ATOM 845 C CA . LYS A 1 105 ? 10.080 25.438 0.015 1.00 51.41 105 LYS A CA 1
ATOM 846 C C . LYS A 1 105 ? 10.034 25.866 1.484 1.00 51.41 105 LYS A C 1
ATOM 848 O O . LYS A 1 105 ? 10.012 27.058 1.757 1.00 51.41 105 LYS A O 1
ATOM 853 N N . LYS A 1 106 ? 10.066 24.925 2.437 1.00 50.66 106 LYS A N 1
ATOM 854 C CA . LYS A 1 106 ? 10.075 25.255 3.875 1.00 50.66 106 LYS A CA 1
ATOM 855 C C . LYS A 1 106 ? 11.406 25.813 4.386 1.00 50.66 106 LYS A C 1
ATOM 857 O O . LYS A 1 106 ? 11.401 26.456 5.425 1.00 50.66 106 LYS A O 1
ATOM 862 N N . LYS A 1 107 ? 12.527 25.590 3.689 1.00 48.12 107 LYS A N 1
ATOM 863 C CA . LYS A 1 107 ? 13.840 26.105 4.120 1.00 48.12 107 LYS A CA 1
ATOM 864 C C . LYS A 1 107 ? 14.124 27.538 3.665 1.00 48.12 107 LYS A C 1
ATOM 866 O O . LYS A 1 107 ? 15.007 28.169 4.225 1.00 48.12 107 LYS A O 1
ATOM 871 N N . GLU A 1 108 ? 13.392 28.056 2.680 1.00 46.41 108 GLU A N 1
ATOM 872 C CA . GLU A 1 108 ? 13.598 29.418 2.162 1.00 46.41 108 GLU A CA 1
ATOM 873 C C . GLU A 1 108 ? 12.763 30.485 2.885 1.00 46.41 108 GLU A C 1
ATOM 875 O O . GLU A 1 108 ? 12.965 31.668 2.650 1.00 46.41 108 GLU A O 1
ATOM 880 N N . THR A 1 109 ? 11.835 30.104 3.770 1.00 45.28 109 THR A N 1
ATOM 881 C CA . THR A 1 109 ? 10.975 31.063 4.497 1.00 45.28 109 THR A CA 1
ATOM 882 C C . THR A 1 109 ? 11.469 31.395 5.913 1.00 45.28 109 THR A C 1
ATOM 884 O O . THR A 1 109 ? 10.796 32.132 6.626 1.00 45.28 109 THR A O 1
ATOM 887 N N . GLU A 1 110 ? 12.627 30.868 6.326 1.00 48.62 110 GLU A N 1
ATOM 888 C CA . GLU A 1 110 ? 13.225 31.096 7.656 1.00 48.62 110 GLU A CA 1
ATOM 889 C C . GLU A 1 110 ? 14.584 31.832 7.619 1.00 48.62 110 GLU A C 1
ATOM 891 O O . GLU A 1 110 ? 15.255 31.894 8.647 1.00 48.62 110 GLU A O 1
ATOM 896 N N . ASN A 1 111 ? 14.980 32.419 6.479 1.00 41.78 111 ASN A N 1
ATOM 897 C CA . ASN A 1 111 ? 16.201 33.236 6.357 1.00 41.78 111 ASN A CA 1
ATOM 898 C C . ASN A 1 111 ? 15.905 34.706 6.054 1.00 41.78 111 ASN A C 1
ATOM 900 O O . ASN A 1 111 ? 15.077 34.965 5.152 1.00 41.78 111 ASN A O 1
#

Foldseek 3Di:
DDWDADPVRQKIWDKDWDDDPPPPDPFKTKMKIWIAGPVVRDTLDMWIWIWGQDPVGIDTWIFPDWDADPVRQWIWTAIPQRKIWIAGRVRSDTPDIDGPVVVVVVVVVPD

Secondary structure (DSSP, 8-state):
-PPEE-TTS-EEEEEEE---TT-SSTTEEEEEEEEEETTTTEEEEEEEEEEEEETTEEEEEEEEEEEE-TTSSEEEEEETTS-EEEEETTT--EEEEE-TTHHHHTTSS--